Protein AF-A0A3M8FV99-F1 (afdb_monomer_lite)

Foldseek 3Di:
DDDQVVVVVVCVVVVHDQADPVGGPGPVLVQLVVLQVCVQVVNDLVNSCVVSVPPDSCCSVPVSHDPVSHPPD

Radius of gyration: 13.91 Å; chains: 1; bounding box: 39×25×31 Å

pLDDT: mean 94.57, std 5.62, range [63.81, 98.06]

Sequence (73 aa):
MPQLKVLRADLALAGIPYQTSDGFADFHSLRVSAATAYARVGMSLRSRQAAMRHTDSRLTDTVYTDERLLPVA

Secondary structure (DSSP, 8-state):
---HHHHHHHHHHTT--SEETTEE-STTHHHHHHHHHHHHTT--HHHHHHHHT-SSHHIIIIIS--GGGS---

Structure (mmCIF, N/CA/C/O backbone):
data_AF-A0A3M8FV99-F1
#
_entry.id   AF-A0A3M8FV99-F1
#
loop_
_atom_site.group_PDB
_atom_site.id
_atom_site.type_symbol
_atom_site.label_atom_id
_atom_site.label_alt_id
_atom_site.label_comp_id
_atom_site.label_asym_id
_atom_site.label_entity_id
_atom_site.label_seq_id
_atom_site.pdbx_PDB_ins_code
_atom_site.Cartn_x
_atom_site.Cartn_y
_atom_site.Cartn_z
_atom_site.occupancy
_atom_site.B_iso_or_equiv
_atom_site.auth_seq_id
_atom_site.auth_comp_id
_atom_site.auth_asym_id
_atom_site.auth_atom_id
_atom_site.pdbx_PDB_model_num
ATOM 1 N N . MET A 1 1 ? 18.649 -3.083 0.780 1.00 67.56 1 MET A N 1
ATOM 2 C CA . MET A 1 1 ? 17.289 -2.852 0.246 1.00 67.56 1 MET A CA 1
ATOM 3 C C . MET A 1 1 ? 17.286 -3.221 -1.229 1.00 67.56 1 MET A C 1
ATOM 5 O O . MET A 1 1 ? 18.215 -2.790 -1.910 1.00 67.56 1 MET A O 1
ATOM 9 N N . PRO A 1 2 ? 16.324 -4.025 -1.718 1.00 83.06 2 PRO A N 1
ATOM 10 C CA . PRO A 1 2 ? 16.191 -4.290 -3.149 1.00 83.06 2 PRO A CA 1
ATOM 11 C C . PRO A 1 2 ? 15.983 -2.978 -3.917 1.00 83.06 2 PRO A C 1
ATOM 13 O O . PRO A 1 2 ? 15.329 -2.056 -3.431 1.00 83.06 2 PRO A O 1
ATOM 16 N N . GLN A 1 3 ? 16.584 -2.876 -5.101 1.00 93.56 3 GLN A N 1
ATOM 17 C CA . GLN A 1 3 ? 16.457 -1.692 -5.948 1.00 93.56 3 GLN A CA 1
ATOM 18 C C . GLN A 1 3 ? 15.171 -1.753 -6.773 1.00 93.56 3 GLN A C 1
ATOM 20 O O . GLN A 1 3 ? 14.698 -2.835 -7.118 1.00 93.56 3 GLN A O 1
ATOM 25 N N . LEU A 1 4 ? 14.662 -0.591 -7.190 1.00 92.12 4 LEU A N 1
ATOM 26 C CA . LEU A 1 4 ? 13.481 -0.507 -8.057 1.00 92.12 4 LEU A CA 1
ATOM 27 C C . LEU A 1 4 ? 13.658 -1.287 -9.373 1.00 92.12 4 LEU A C 1
ATOM 29 O O . LEU A 1 4 ? 12.697 -1.844 -9.894 1.00 92.12 4 LEU A O 1
ATOM 33 N N . LYS A 1 5 ? 14.892 -1.379 -9.887 1.00 94.69 5 LYS A N 1
ATOM 34 C CA . LYS A 1 5 ? 15.221 -2.190 -11.068 1.00 94.69 5 LYS A CA 1
ATOM 35 C C . LYS A 1 5 ? 14.911 -3.676 -10.859 1.00 94.69 5 LYS A C 1
ATOM 37 O O . LYS A 1 5 ? 14.394 -4.307 -11.773 1.00 94.69 5 LYS A O 1
ATOM 42 N N . VAL A 1 6 ? 15.222 -4.208 -9.675 1.00 96.69 6 VAL A N 1
ATOM 43 C CA . VAL A 1 6 ? 14.960 -5.613 -9.327 1.00 96.69 6 VAL A CA 1
ATOM 44 C C . VAL A 1 6 ? 13.456 -5.835 -9.214 1.00 96.69 6 VAL A C 1
ATOM 46 O O . VAL A 1 6 ? 12.931 -6.698 -9.902 1.00 96.69 6 VAL A O 1
ATOM 49 N N . LEU A 1 7 ? 12.749 -4.960 -8.487 1.00 95.62 7 LEU A N 1
ATOM 50 C CA . LEU A 1 7 ? 11.289 -5.033 -8.368 1.00 95.62 7 LEU A CA 1
ATOM 51 C C . LEU A 1 7 ? 10.597 -5.042 -9.739 1.00 95.62 7 LEU A C 1
ATOM 53 O O . LEU A 1 7 ? 9.700 -5.839 -9.969 1.00 95.62 7 LEU A O 1
ATOM 57 N N . ARG A 1 8 ? 11.020 -4.187 -10.677 1.00 96.19 8 ARG A N 1
ATOM 58 C CA . ARG A 1 8 ? 10.439 -4.158 -12.030 1.00 96.19 8 ARG A CA 1
ATOM 59 C C . ARG A 1 8 ? 10.679 -5.451 -12.812 1.00 96.19 8 ARG A C 1
ATOM 61 O O . ARG A 1 8 ? 9.799 -5.851 -13.568 1.00 96.19 8 ARG A O 1
ATOM 68 N N . ALA A 1 9 ? 11.839 -6.086 -12.643 1.00 97.00 9 ALA A N 1
ATOM 69 C CA . ALA A 1 9 ? 12.116 -7.381 -13.259 1.00 97.00 9 ALA A CA 1
ATOM 70 C C . ALA A 1 9 ? 11.222 -8.481 -12.664 1.00 97.00 9 ALA A C 1
ATOM 72 O O 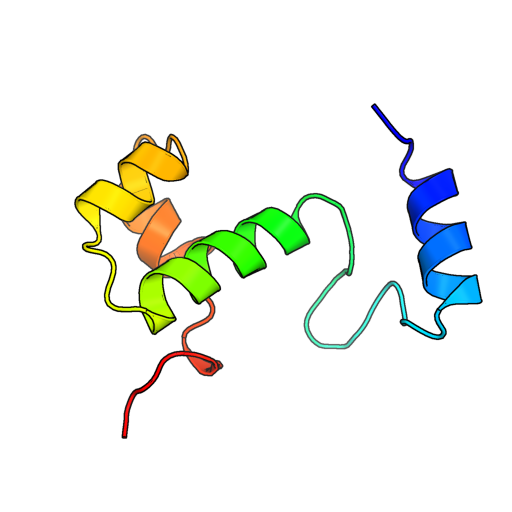. ALA A 1 9 ? 10.637 -9.253 -13.420 1.00 97.00 9 ALA A O 1
ATOM 73 N N . ASP A 1 10 ? 11.046 -8.489 -11.340 1.00 97.25 10 ASP A N 1
ATOM 74 C CA . ASP A 1 10 ? 10.165 -9.437 -10.647 1.00 97.25 10 ASP A CA 1
ATOM 75 C C . ASP A 1 10 ? 8.696 -9.249 -11.060 1.00 97.25 10 ASP A C 1
ATOM 77 O O . ASP A 1 10 ? 8.000 -10.220 -11.347 1.00 97.25 10 ASP A O 1
ATOM 81 N N . LEU A 1 11 ? 8.228 -7.999 -11.166 1.00 96.94 11 LEU A N 1
ATOM 82 C CA . LEU A 1 11 ? 6.878 -7.677 -11.641 1.00 96.94 11 LEU A CA 1
ATOM 83 C C . LEU A 1 11 ? 6.656 -8.145 -13.082 1.00 96.94 11 LEU A C 1
ATOM 85 O O . LEU A 1 11 ? 5.629 -8.752 -13.372 1.00 96.94 11 LEU A O 1
ATOM 89 N N . ALA A 1 12 ? 7.629 -7.918 -13.970 1.00 97.31 12 ALA A N 1
ATOM 90 C CA . ALA A 1 12 ? 7.559 -8.387 -15.350 1.00 97.31 12 ALA A CA 1
ATOM 91 C C . ALA A 1 12 ? 7.510 -9.922 -15.429 1.00 97.31 12 ALA A C 1
ATOM 93 O O . ALA A 1 12 ? 6.712 -10.463 -16.191 1.00 97.31 12 ALA A O 1
ATOM 94 N N . LEU A 1 13 ? 8.309 -10.619 -14.612 1.00 98.06 13 LEU A N 1
ATOM 95 C CA . LEU A 1 13 ? 8.288 -12.081 -14.514 1.00 98.06 13 LEU A CA 1
ATOM 96 C C . LEU A 1 13 ? 6.941 -12.605 -13.987 1.00 98.06 13 LEU A C 1
ATOM 98 O O . LEU A 1 13 ? 6.459 -13.633 -14.453 1.00 98.06 13 LEU A O 1
ATOM 102 N N . ALA A 1 14 ? 6.321 -11.887 -13.049 1.00 97.56 14 ALA A N 1
ATOM 103 C CA . ALA A 1 14 ? 5.015 -12.216 -12.482 1.00 97.56 14 ALA A CA 1
ATOM 104 C C . ALA A 1 14 ? 3.820 -11.791 -13.362 1.00 97.56 14 ALA A C 1
ATOM 106 O O . ALA A 1 14 ? 2.676 -12.057 -12.996 1.00 97.56 14 ALA A O 1
ATOM 107 N N . GLY A 1 15 ? 4.050 -11.113 -14.493 1.00 97.25 15 GLY A N 1
ATOM 108 C CA . GLY A 1 15 ? 2.981 -10.584 -15.347 1.00 97.25 15 GLY A CA 1
ATOM 109 C C . GLY A 1 15 ? 2.208 -9.409 -14.734 1.00 97.25 15 GLY A C 1
ATOM 110 O O . GLY A 1 15 ? 1.077 -9.143 -15.133 1.00 97.25 15 GLY A O 1
ATOM 111 N N . ILE A 1 16 ? 2.796 -8.705 -13.764 1.00 95.88 16 ILE A N 1
ATOM 112 C CA . ILE A 1 16 ? 2.179 -7.562 -13.085 1.00 95.88 16 ILE A CA 1
ATOM 113 C C . ILE A 1 16 ? 2.656 -6.264 -13.758 1.00 95.88 16 ILE A C 1
ATOM 115 O O . ILE A 1 16 ? 3.862 -5.999 -13.797 1.00 95.88 16 ILE A O 1
ATOM 119 N N . PRO A 1 17 ? 1.750 -5.415 -14.279 1.00 96.81 17 PRO A N 1
ATOM 120 C CA . PRO A 1 17 ? 2.138 -4.142 -14.869 1.00 96.81 17 PRO A CA 1
ATOM 121 C C . PRO A 1 17 ? 2.684 -3.193 -13.796 1.00 96.81 17 PRO A C 1
ATOM 123 O O . PRO A 1 17 ? 2.053 -2.960 -12.768 1.00 96.81 17 PRO A O 1
ATOM 126 N N . TYR A 1 18 ? 3.851 -2.598 -14.052 1.00 96.50 18 TYR A N 1
ATOM 127 C CA . TYR A 1 18 ? 4.439 -1.620 -13.130 1.00 96.50 18 TYR A CA 1
ATOM 128 C C . TYR A 1 18 ? 3.610 -0.333 -13.026 1.00 96.50 18 TYR A C 1
ATOM 130 O O . TYR A 1 18 ? 3.607 0.298 -11.975 1.00 96.50 18 TYR A O 1
ATOM 138 N N . GLN A 1 19 ? 2.926 0.063 -14.099 1.00 97.06 19 GLN A N 1
ATOM 139 C CA . GLN A 1 19 ? 2.079 1.249 -14.143 1.00 97.06 19 GLN A CA 1
ATOM 140 C C . GLN A 1 19 ? 0.709 0.881 -14.710 1.00 97.06 19 GLN A C 1
ATOM 142 O O . GLN A 1 19 ? 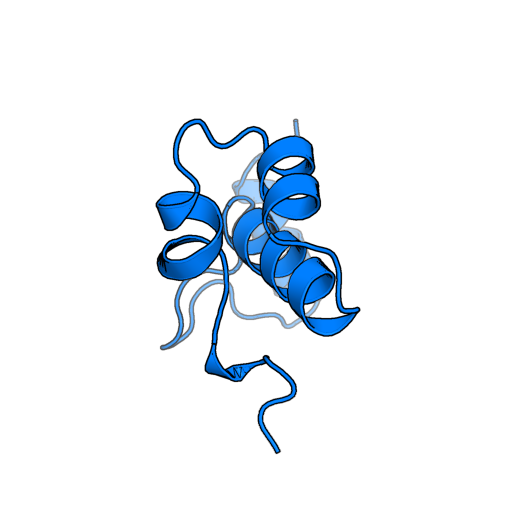0.612 0.187 -15.721 1.00 97.06 19 GLN A O 1
ATOM 147 N N . THR A 1 20 ? -0.336 1.377 -14.061 1.00 94.06 20 THR A N 1
ATOM 148 C CA . THR A 1 20 ? -1.739 1.262 -14.466 1.00 94.06 20 THR A CA 1
ATOM 149 C C . THR A 1 20 ? -2.391 2.646 -14.431 1.00 94.06 20 THR A C 1
ATOM 151 O O . THR A 1 20 ? -1.742 3.637 -14.089 1.00 94.06 20 THR A O 1
ATOM 154 N N . SER A 1 21 ? -3.679 2.730 -14.764 1.00 94.12 21 SER A N 1
ATOM 155 C CA . SER A 1 21 ? -4.478 3.943 -14.547 1.00 94.12 21 SER A CA 1
ATOM 156 C C . SER A 1 21 ? -4.570 4.346 -13.073 1.00 94.12 21 SER A C 1
ATOM 158 O O . SER A 1 21 ? -4.738 5.525 -12.783 1.00 94.12 21 SER A O 1
ATOM 160 N N . ASP A 1 22 ? -4.436 3.387 -12.154 1.00 88.38 22 ASP A N 1
ATOM 161 C CA . ASP A 1 22 ? -4.541 3.607 -10.708 1.00 88.38 22 ASP A CA 1
ATOM 162 C C . ASP A 1 22 ? -3.212 4.022 -10.060 1.00 88.38 22 ASP A C 1
ATOM 164 O O . ASP A 1 22 ? -3.185 4.415 -8.895 1.00 88.38 22 ASP A O 1
ATOM 168 N N . GLY A 1 23 ? -2.099 3.950 -10.798 1.00 92.88 23 GLY A N 1
ATOM 169 C CA . GLY A 1 23 ? -0.782 4.364 -10.320 1.00 92.88 23 GLY A CA 1
ATOM 170 C C . GLY A 1 23 ? 0.310 3.334 -10.587 1.00 92.88 23 GLY A C 1
ATOM 171 O O . GLY A 1 23 ? 0.318 2.670 -11.624 1.00 92.88 23 GLY A O 1
ATOM 172 N N . PHE A 1 24 ? 1.262 3.227 -9.657 1.00 96.19 24 PHE A N 1
ATOM 173 C CA . PHE A 1 24 ? 2.475 2.424 -9.814 1.00 96.19 24 PHE A CA 1
ATOM 174 C C . PHE A 1 24 ? 2.543 1.282 -8.802 1.00 96.19 24 PHE A C 1
ATOM 176 O O . PHE A 1 24 ? 2.297 1.496 -7.621 1.00 96.19 24 PHE A O 1
ATOM 183 N N . ALA A 1 25 ? 2.970 0.099 -9.236 1.00 95.69 25 ALA A N 1
ATOM 184 C CA . ALA A 1 25 ? 3.307 -1.029 -8.372 1.00 95.69 25 ALA A CA 1
ATOM 185 C C . ALA A 1 25 ? 4.759 -0.902 -7.870 1.00 95.69 25 ALA A C 1
ATOM 187 O O . ALA A 1 25 ? 5.639 -1.678 -8.235 1.00 95.69 25 ALA A O 1
ATOM 188 N N . ASP A 1 26 ? 5.055 0.132 -7.084 1.00 95.56 26 ASP A N 1
ATOM 189 C CA . ASP A 1 26 ? 6.376 0.346 -6.484 1.00 95.56 26 ASP A CA 1
ATOM 190 C C . ASP A 1 26 ? 6.401 0.015 -4.980 1.00 95.56 26 ASP A C 1
ATOM 192 O O . ASP A 1 26 ? 5.407 -0.410 -4.391 1.00 95.56 26 ASP A O 1
ATOM 196 N N . PHE A 1 27 ? 7.540 0.222 -4.316 1.00 94.94 27 PHE A N 1
ATOM 197 C CA . PHE A 1 27 ? 7.630 -0.013 -2.871 1.00 94.94 27 PHE A CA 1
ATOM 198 C C . PHE A 1 27 ? 6.715 0.902 -2.045 1.00 94.94 27 PHE A C 1
ATOM 200 O O . PHE A 1 27 ? 6.328 0.531 -0.937 1.00 94.94 27 PHE A O 1
ATOM 207 N N . HIS A 1 28 ? 6.372 2.088 -2.549 1.00 94.38 28 HIS A N 1
ATOM 208 C CA . HIS A 1 28 ? 5.481 3.008 -1.856 1.00 94.38 28 HIS A CA 1
ATOM 209 C C . HIS A 1 28 ? 4.019 2.563 -1.964 1.00 94.38 28 HIS A C 1
ATOM 211 O O . HIS A 1 28 ? 3.271 2.686 -0.999 1.00 94.38 28 HIS A O 1
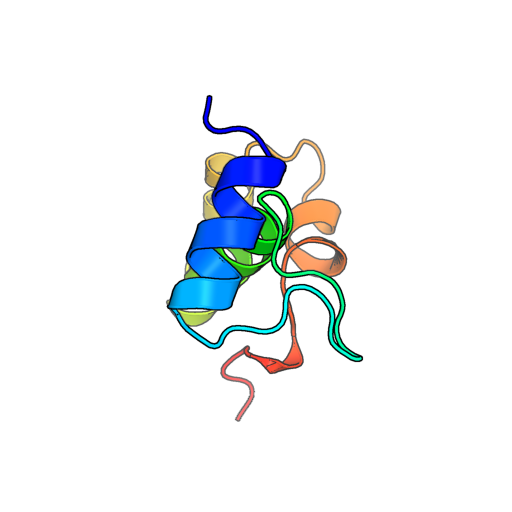ATOM 217 N N . SER A 1 29 ? 3.626 1.943 -3.074 1.00 95.12 29 SER A N 1
ATOM 218 C CA . SER A 1 29 ? 2.297 1.343 -3.241 1.00 95.12 29 SER A CA 1
ATOM 219 C C . SER A 1 29 ? 1.993 0.255 -2.203 1.00 95.12 29 SER A C 1
ATOM 221 O O . SER A 1 29 ? 0.857 0.121 -1.739 1.00 95.12 29 SER A O 1
ATOM 223 N N . LEU A 1 30 ? 3.024 -0.459 -1.728 1.00 94.81 30 LEU A N 1
ATOM 224 C CA . LEU A 1 30 ? 2.898 -1.424 -0.630 1.00 94.81 30 LEU A CA 1
ATOM 225 C C . LEU A 1 30 ? 2.463 -0.750 0.675 1.00 94.81 30 LEU A C 1
ATOM 227 O O . LEU A 1 30 ? 1.777 -1.358 1.494 1.00 94.81 30 LEU A O 1
ATOM 231 N N . ARG A 1 31 ? 2.831 0.521 0.867 1.00 95.94 31 ARG A N 1
ATOM 232 C CA . ARG A 1 31 ? 2.439 1.315 2.032 1.00 95.94 31 ARG A CA 1
ATOM 233 C C . ARG A 1 31 ? 0.940 1.618 2.017 1.00 95.94 31 ARG A C 1
ATOM 235 O O . ARG A 1 31 ? 0.290 1.467 3.048 1.00 95.94 31 ARG A O 1
ATOM 242 N N . VAL A 1 32 ? 0.394 1.980 0.856 1.00 96.31 32 VAL A N 1
ATOM 243 C CA . VAL A 1 32 ? -1.056 2.171 0.665 1.00 96.31 32 VAL A CA 1
ATOM 244 C C . VAL A 1 32 ? -1.798 0.845 0.854 1.00 96.31 32 VAL A C 1
ATOM 246 O O . VAL A 1 32 ? -2.775 0.755 1.599 1.00 96.31 32 VAL A O 1
ATOM 249 N N . SER A 1 33 ? -1.270 -0.225 0.255 1.00 96.06 33 SER A N 1
ATOM 250 C CA . SER A 1 33 ? -1.840 -1.573 0.357 1.00 96.06 33 SER A CA 1
ATOM 251 C C . SER A 1 33 ? -1.920 -2.056 1.810 1.00 96.06 33 SER A C 1
ATOM 253 O O . SER A 1 33 ? -2.950 -2.580 2.231 1.00 96.06 33 SER A O 1
ATOM 255 N N . ALA A 1 34 ? -0.868 -1.833 2.606 1.00 97.25 34 ALA A N 1
ATOM 256 C CA . ALA A 1 34 ? -0.837 -2.210 4.017 1.00 97.25 34 ALA A CA 1
ATOM 257 C C . ALA A 1 34 ? -1.872 -1.441 4.854 1.00 97.25 34 ALA A C 1
ATOM 259 O O . ALA A 1 34 ? -2.642 -2.058 5.589 1.00 97.25 34 ALA A O 1
ATOM 260 N N . ALA A 1 35 ? -1.934 -0.111 4.728 1.00 97.50 35 ALA A N 1
ATOM 261 C CA . ALA A 1 35 ? -2.892 0.694 5.488 1.00 97.50 35 ALA A CA 1
ATOM 262 C C . ALA A 1 35 ? -4.348 0.370 5.118 1.00 97.50 35 ALA A C 1
ATOM 264 O O . ALA A 1 35 ? -5.195 0.260 6.008 1.00 97.50 35 ALA A O 1
ATOM 265 N N . THR A 1 36 ? -4.608 0.117 3.836 1.00 97.00 36 THR A N 1
ATOM 266 C CA . THR A 1 36 ? -5.913 -0.337 3.346 1.00 97.00 36 THR A CA 1
ATOM 267 C C . THR A 1 36 ? -6.271 -1.716 3.899 1.00 97.00 36 THR A C 1
ATOM 269 O O . THR A 1 36 ? -7.371 -1.906 4.413 1.00 97.00 36 THR A O 1
ATOM 272 N N . ALA A 1 37 ? -5.341 -2.678 3.889 1.00 97.25 37 ALA A N 1
ATOM 273 C CA . ALA A 1 37 ? -5.564 -4.001 4.472 1.00 97.25 37 ALA A CA 1
ATOM 274 C C . ALA A 1 37 ? -5.883 -3.926 5.974 1.00 97.25 37 ALA A C 1
ATOM 276 O O . ALA A 1 37 ? -6.797 -4.607 6.438 1.00 97.25 37 ALA A O 1
ATOM 277 N N . TYR A 1 38 ? -5.195 -3.060 6.724 1.00 96.88 38 TYR A N 1
ATOM 278 C CA . TYR A 1 38 ? -5.505 -2.832 8.134 1.00 96.88 38 TYR A CA 1
ATOM 279 C C . TYR A 1 38 ? -6.910 -2.261 8.337 1.00 96.88 38 TYR A C 1
ATOM 281 O O . TYR A 1 38 ? -7.626 -2.693 9.240 1.00 96.88 38 TYR A O 1
ATOM 289 N N . ALA A 1 39 ? -7.319 -1.304 7.504 1.00 96.00 39 ALA A N 1
ATOM 290 C CA . ALA A 1 39 ? -8.659 -0.736 7.580 1.00 96.00 39 ALA A CA 1
ATOM 291 C C . ALA A 1 39 ? -9.730 -1.801 7.282 1.00 96.00 39 ALA A C 1
ATOM 293 O O . ALA A 1 39 ? -10.705 -1.911 8.023 1.00 96.00 39 ALA A O 1
ATOM 294 N N . ARG A 1 40 ? -9.503 -2.656 6.275 1.00 95.69 40 ARG A N 1
ATOM 295 C CA . ARG A 1 40 ? -10.417 -3.748 5.896 1.00 95.69 40 ARG A CA 1
ATOM 296 C C . ARG A 1 40 ? -10.657 -4.774 7.003 1.00 95.69 40 ARG A C 1
ATOM 298 O O . ARG A 1 40 ? -11.756 -5.306 7.087 1.00 95.69 40 ARG A O 1
ATOM 305 N N . VAL A 1 41 ? -9.663 -5.047 7.850 1.00 95.38 41 VAL A N 1
ATOM 306 C CA . VAL A 1 41 ? -9.815 -5.966 8.998 1.00 95.38 41 VAL A CA 1
ATOM 307 C C . VAL A 1 41 ? -10.364 -5.279 10.256 1.00 95.38 41 VAL A C 1
ATOM 309 O O . VAL A 1 41 ? -10.361 -5.874 11.330 1.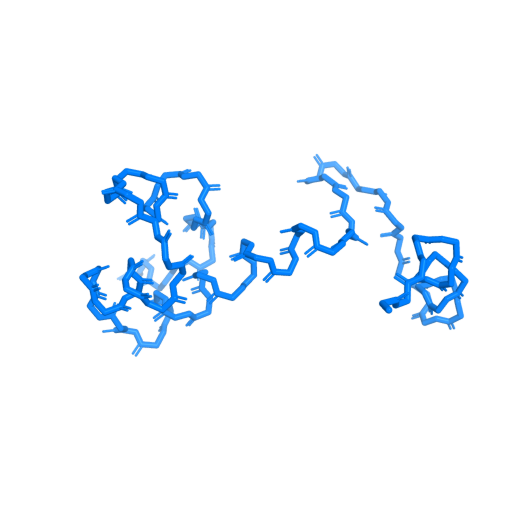00 95.38 41 VAL A O 1
ATOM 312 N N . GLY A 1 42 ? -10.812 -4.023 10.154 1.00 94.44 42 GLY A N 1
ATOM 313 C CA . GLY A 1 42 ? -11.396 -3.277 11.271 1.00 94.44 42 GLY A CA 1
ATOM 314 C C . GLY A 1 42 ? -10.373 -2.724 12.267 1.00 94.44 42 GLY A C 1
ATOM 315 O O . GLY A 1 42 ? -10.732 -2.372 13.390 1.00 94.44 42 GLY A O 1
ATOM 316 N N . MET A 1 43 ? -9.091 -2.631 11.894 1.00 96.75 43 MET A N 1
ATOM 317 C CA . MET A 1 43 ? -8.075 -2.052 12.773 1.00 96.75 43 MET A CA 1
ATOM 318 C C . MET A 1 43 ? -8.366 -0.564 13.018 1.00 96.75 43 MET A C 1
ATOM 320 O O . MET A 1 43 ? -8.537 0.220 12.077 1.00 96.75 43 MET A O 1
ATOM 324 N N . SER A 1 44 ? -8.376 -0.155 14.293 1.00 96.69 44 SER A N 1
ATOM 325 C CA . SER A 1 44 ? -8.675 1.232 14.676 1.00 96.69 44 SER A CA 1
ATOM 326 C C . SER A 1 44 ? -7.733 2.233 13.991 1.00 96.69 44 SER A C 1
ATOM 328 O O . SER A 1 44 ? -6.547 1.945 13.794 1.00 96.69 44 SER A O 1
ATOM 330 N N . LEU A 1 45 ? -8.227 3.437 13.669 1.00 96.75 45 LEU A N 1
ATOM 331 C CA . LEU A 1 45 ? -7.423 4.487 13.024 1.00 96.75 45 LEU A CA 1
ATOM 332 C C . LEU A 1 45 ? -6.138 4.792 13.804 1.00 96.75 45 LEU A C 1
ATOM 334 O O . LEU A 1 45 ? -5.074 4.936 13.204 1.00 96.75 45 LEU A O 1
ATOM 338 N N . ARG A 1 46 ? -6.193 4.827 15.141 1.00 97.56 46 ARG A N 1
ATOM 339 C CA . ARG A 1 46 ? -5.007 5.115 15.955 1.00 97.56 46 ARG A CA 1
ATOM 340 C C . ARG A 1 46 ? -3.970 3.995 15.881 1.00 97.56 46 ARG A C 1
ATOM 342 O O . ARG A 1 46 ? -2.778 4.284 15.772 1.00 97.56 46 ARG A O 1
ATOM 349 N N . SER A 1 47 ? -4.409 2.737 15.898 1.00 98.06 47 SER A N 1
ATOM 350 C CA . SER A 1 47 ? -3.522 1.580 15.745 1.00 98.06 47 SER A CA 1
ATOM 351 C C . SER A 1 47 ? -2.893 1.552 14.350 1.00 98.06 47 SER A C 1
ATOM 353 O O . SER A 1 47 ? -1.684 1.352 14.237 1.00 98.06 47 SER A O 1
ATOM 355 N N . ARG A 1 48 ? -3.676 1.842 13.299 1.00 97.31 48 ARG A N 1
ATOM 356 C CA . ARG A 1 48 ? -3.170 2.006 11.927 1.00 97.31 48 ARG A CA 1
ATOM 357 C C . ARG A 1 48 ? -2.127 3.118 11.850 1.00 97.31 48 ARG A C 1
ATOM 359 O O . ARG A 1 48 ? -1.024 2.892 11.368 1.00 97.31 48 ARG A O 1
ATOM 366 N N . GLN A 1 49 ? -2.432 4.300 12.382 1.00 98.00 49 GLN A N 1
ATOM 367 C CA . GLN A 1 49 ? -1.524 5.448 12.384 1.00 98.00 49 GLN A CA 1
ATOM 368 C C . GLN A 1 49 ? -0.195 5.130 13.087 1.00 98.00 49 GLN A C 1
ATOM 370 O O . GLN A 1 49 ? 0.868 5.502 12.587 1.00 98.00 49 GLN A O 1
ATOM 375 N N . ALA A 1 50 ? -0.247 4.422 14.219 1.00 98.00 50 ALA A N 1
ATOM 376 C CA . ALA A 1 50 ? 0.939 3.988 14.952 1.00 98.00 50 ALA A CA 1
ATOM 377 C C . ALA A 1 50 ? 1.763 2.958 14.161 1.00 98.00 50 ALA A C 1
ATOM 379 O O . ALA A 1 50 ? 2.976 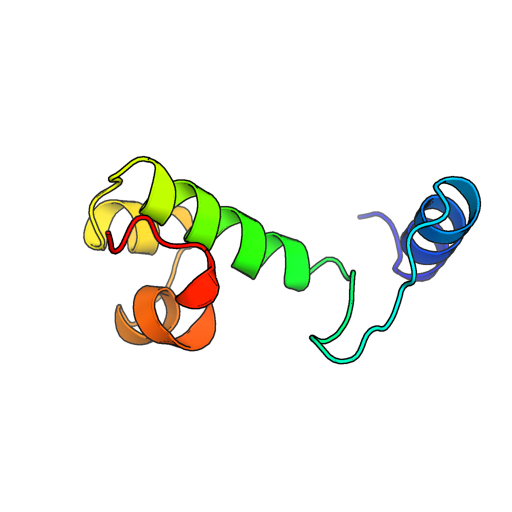3.124 14.039 1.00 98.00 50 ALA A O 1
ATOM 380 N N . ALA A 1 51 ? 1.114 1.950 13.564 1.00 97.12 51 ALA A N 1
ATOM 381 C CA . ALA A 1 51 ? 1.772 0.950 12.718 1.00 97.12 51 ALA A CA 1
ATOM 382 C C . ALA A 1 51 ? 2.460 1.596 11.505 1.00 97.12 51 ALA A C 1
ATOM 384 O O . ALA A 1 51 ? 3.603 1.279 11.176 1.00 97.12 51 ALA A O 1
ATOM 385 N N . MET A 1 52 ? 1.792 2.572 10.893 1.00 97.06 52 MET A N 1
ATOM 386 C CA . MET A 1 52 ? 2.313 3.319 9.755 1.00 97.06 52 MET A CA 1
ATOM 387 C C . MET A 1 52 ? 3.331 4.391 10.158 1.00 97.06 52 MET A C 1
ATOM 389 O O . MET A 1 52 ? 4.067 4.867 9.299 1.00 97.06 52 MET A O 1
ATOM 393 N N . ARG A 1 53 ? 3.433 4.760 11.440 1.00 97.75 53 ARG A N 1
ATOM 394 C CA . ARG A 1 53 ? 4.284 5.858 11.940 1.00 97.75 53 ARG A CA 1
ATOM 395 C C . ARG A 1 53 ? 3.947 7.213 11.305 1.00 97.75 53 ARG A C 1
ATOM 397 O O . ARG A 1 53 ? 4.835 7.987 10.959 1.00 97.75 53 ARG A O 1
ATOM 404 N N . HIS A 1 54 ? 2.661 7.495 11.120 1.00 97.50 54 HIS A N 1
ATOM 405 C CA . HIS A 1 54 ? 2.211 8.788 10.610 1.00 97.50 54 HIS A CA 1
ATOM 406 C C . HIS A 1 54 ? 2.057 9.810 11.734 1.00 97.50 54 HIS A C 1
ATOM 408 O O . HIS A 1 54 ? 1.402 9.548 12.744 1.00 97.50 54 HIS A O 1
ATOM 414 N N . THR A 1 55 ? 2.601 11.006 11.525 1.00 97.25 55 THR A N 1
ATOM 415 C CA . THR A 1 55 ? 2.446 12.130 12.458 1.00 97.25 55 THR A CA 1
ATOM 416 C C . THR A 1 55 ? 0.996 12.608 12.523 1.00 97.25 55 THR A C 1
ATOM 418 O O . THR A 1 55 ? 0.464 12.814 13.608 1.00 97.25 55 THR A O 1
ATOM 421 N N . ASP A 1 56 ? 0.333 12.709 11.370 1.00 96.75 56 ASP A N 1
ATOM 422 C CA . ASP A 1 56 ? -1.061 13.141 11.246 1.00 96.75 56 ASP A CA 1
ATOM 423 C C . ASP A 1 56 ? -1.962 11.951 10.881 1.00 96.75 56 ASP A C 1
ATOM 425 O O . ASP A 1 56 ? -1.627 11.131 10.021 1.00 96.75 56 ASP A O 1
ATOM 429 N N . SER A 1 57 ? -3.120 11.860 11.534 1.00 96.12 57 SER A N 1
ATOM 430 C CA . SER A 1 57 ? -4.144 10.853 11.246 1.00 96.12 57 SER A CA 1
ATOM 431 C C . SER A 1 57 ? -4.657 10.933 9.804 1.00 96.12 57 SER A C 1
ATOM 433 O O . SER A 1 57 ? -4.862 9.886 9.188 1.00 96.12 57 SER A O 1
ATOM 435 N N . ARG A 1 58 ? -4.735 12.142 9.225 1.00 96.62 58 ARG A N 1
ATOM 436 C CA . ARG A 1 58 ? -5.190 12.373 7.844 1.00 96.62 58 ARG A CA 1
ATOM 437 C C . ARG A 1 58 ? -4.333 11.644 6.817 1.00 96.62 58 ARG A C 1
ATOM 439 O O . ARG A 1 58 ? -4.864 11.130 5.848 1.00 96.62 58 ARG A O 1
ATOM 446 N N . LEU A 1 59 ? -3.026 11.503 7.057 1.00 97.12 59 LEU A N 1
ATOM 447 C CA . LEU A 1 59 ? -2.169 10.704 6.175 1.00 97.12 59 LEU A CA 1
ATOM 448 C C . LEU A 1 59 ? -2.673 9.262 6.092 1.00 97.12 59 LEU A C 1
ATOM 450 O O . LEU A 1 59 ? -2.782 8.697 5.011 1.00 97.12 59 LEU A O 1
ATOM 454 N N . THR A 1 60 ? -3.002 8.669 7.237 1.00 97.00 60 THR A N 1
ATOM 455 C CA . THR A 1 60 ? -3.467 7.279 7.282 1.00 97.00 60 THR A CA 1
ATOM 456 C C . THR A 1 60 ? -4.810 7.134 6.585 1.00 97.00 60 THR A C 1
ATOM 458 O O . THR A 1 60 ? -4.979 6.182 5.835 1.00 97.00 60 THR A O 1
ATOM 461 N N . ASP A 1 61 ? -5.737 8.057 6.827 1.00 94.19 61 ASP A N 1
ATOM 462 C CA . ASP A 1 61 ? -7.126 7.902 6.395 1.00 94.19 61 ASP A CA 1
ATOM 463 C C . ASP A 1 61 ? -7.381 8.366 4.957 1.00 94.19 61 ASP A C 1
ATOM 465 O O . ASP A 1 61 ? -8.156 7.726 4.264 1.00 94.19 61 ASP A O 1
ATOM 469 N N . THR A 1 62 ? -6.707 9.421 4.482 1.00 93.75 62 THR A N 1
ATOM 470 C CA . THR A 1 62 ? -6.973 9.991 3.148 1.00 93.75 62 THR A CA 1
ATOM 471 C C . THR A 1 62 ? -5.876 9.720 2.126 1.00 93.75 62 THR A C 1
ATOM 473 O O . THR A 1 62 ? -6.164 9.610 0.942 1.00 93.75 62 THR A O 1
ATOM 476 N N . VAL A 1 63 ? -4.610 9.637 2.549 1.00 95.81 63 VAL A N 1
ATOM 477 C CA . VAL A 1 63 ? -3.476 9.498 1.614 1.00 95.81 63 VAL A CA 1
ATOM 478 C C . VAL A 1 63 ? -3.096 8.036 1.403 1.00 95.81 63 VAL A C 1
ATOM 480 O O . VAL A 1 63 ? -2.779 7.632 0.290 1.00 95.81 63 VAL A O 1
ATOM 483 N N . TYR A 1 64 ? -3.098 7.241 2.475 1.00 96.69 64 TYR A N 1
ATOM 484 C CA . TYR A 1 64 ? -2.620 5.857 2.446 1.00 96.69 64 TYR A CA 1
ATOM 485 C C . TYR A 1 64 ? -3.728 4.801 2.505 1.00 96.69 64 TYR A C 1
ATOM 487 O O . TYR A 1 64 ? -3.410 3.619 2.440 1.00 96.69 64 TYR A O 1
ATOM 495 N N . THR A 1 65 ? -4.998 5.178 2.627 1.00 96.19 65 THR A N 1
ATOM 496 C CA . THR A 1 65 ? -6.114 4.222 2.582 1.00 96.19 65 THR A CA 1
ATOM 497 C C . THR A 1 65 ? -6.880 4.399 1.276 1.00 96.19 65 THR A C 1
ATOM 499 O O . THR A 1 65 ? -7.341 5.496 0.985 1.00 96.19 65 THR A O 1
ATOM 502 N N . ASP A 1 66 ? -7.016 3.325 0.496 1.00 94.44 66 ASP A N 1
ATOM 503 C CA . ASP A 1 66 ? -7.882 3.302 -0.685 1.00 94.44 66 ASP A CA 1
ATOM 504 C C . ASP A 1 66 ? -9.319 2.978 -0.257 1.00 94.44 66 ASP A C 1
ATOM 506 O O . ASP A 1 66 ? -9.640 1.844 0.116 1.00 94.44 66 ASP A O 1
ATOM 510 N N . GLU A 1 67 ? -10.181 3.991 -0.301 1.00 92.00 67 GLU A N 1
ATOM 511 C CA . GLU A 1 67 ? -11.588 3.895 0.093 1.00 92.00 67 GLU A CA 1
ATOM 512 C C . GLU A 1 67 ? -12.392 2.904 -0.758 1.00 92.00 67 GLU A C 1
AT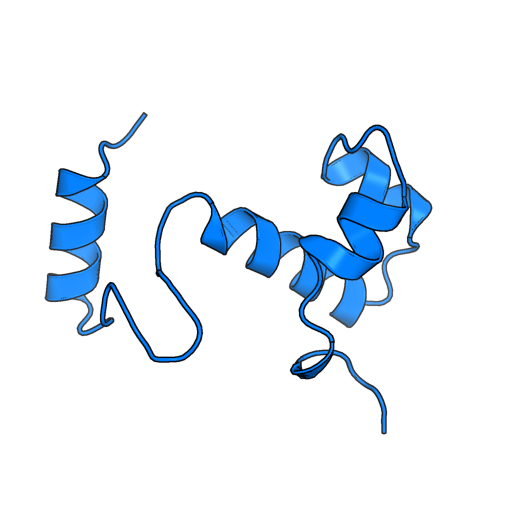OM 514 O O . GLU A 1 67 ? -13.313 2.268 -0.246 1.00 92.00 67 GLU A O 1
ATOM 519 N N . ARG A 1 68 ? -11.996 2.683 -2.020 1.00 92.00 68 ARG A N 1
ATOM 520 C CA . ARG A 1 68 ? -12.684 1.767 -2.950 1.00 92.00 68 ARG A CA 1
ATOM 521 C C . ARG A 1 68 ? -12.597 0.309 -2.503 1.00 92.00 68 ARG A C 1
ATOM 523 O O . ARG A 1 68 ? -13.369 -0.526 -2.964 1.00 92.00 68 ARG A O 1
ATOM 530 N N . LEU A 1 69 ? -11.636 -0.006 -1.635 1.00 92.50 69 LEU A N 1
ATOM 531 C CA . LEU A 1 69 ? -11.384 -1.353 -1.128 1.00 92.50 69 LEU A CA 1
ATOM 532 C C . LEU A 1 69 ? -11.931 -1.569 0.291 1.00 92.50 69 LEU A C 1
ATOM 534 O O . LEU A 1 69 ? -11.774 -2.666 0.842 1.00 92.50 69 LEU A O 1
ATOM 538 N N . LEU A 1 70 ? -12.549 -0.552 0.901 1.00 92.00 70 LEU A N 1
ATOM 539 C CA . LEU A 1 70 ? -13.153 -0.659 2.226 1.00 92.00 70 LEU A CA 1
ATOM 540 C C . LEU A 1 70 ? -14.484 -1.430 2.175 1.00 92.00 70 LEU A C 1
ATOM 542 O O . LEU A 1 70 ? -15.199 -1.361 1.177 1.00 92.00 70 LEU A O 1
ATOM 546 N N . PRO A 1 71 ? -14.850 -2.161 3.245 1.00 87.75 71 PRO A N 1
ATOM 547 C CA . PRO A 1 71 ? -16.120 -2.879 3.331 1.00 87.75 71 PRO A CA 1
ATOM 548 C C . PRO A 1 71 ? -17.270 -1.914 3.671 1.00 87.75 71 PRO A C 1
ATOM 550 O O . PRO A 1 71 ? -17.859 -1.987 4.746 1.00 87.75 71 PRO A O 1
ATOM 553 N N . VAL A 1 72 ? -17.549 -0.974 2.770 1.00 84.12 72 VAL A N 1
ATOM 554 C CA . VAL A 1 72 ? -18.711 -0.080 2.825 1.00 84.12 72 VAL A CA 1
ATOM 555 C C . VAL A 1 72 ? -19.838 -0.714 2.007 1.00 84.12 72 VAL A C 1
ATOM 557 O O . VAL A 1 72 ? -19.922 -0.525 0.797 1.00 84.12 72 VAL A O 1
ATOM 560 N N . ALA A 1 73 ? -20.643 -1.549 2.666 1.00 63.81 73 ALA A N 1
ATOM 561 C CA . ALA A 1 73 ? -21.823 -2.212 2.111 1.00 63.81 73 ALA A CA 1
ATOM 562 C C . ALA A 1 73 ? -23.043 -1.926 2.989 1.00 63.81 73 ALA A C 1
ATOM 564 O O . ALA A 1 73 ? -22.872 -1.930 4.231 1.00 63.81 73 ALA A O 1
#